Protein AF-A0A956I2M6-F1 (afdb_monomer_lite)

Structure (mmCIF, N/CA/C/O backbone):
data_AF-A0A956I2M6-F1
#
_entry.id   AF-A0A956I2M6-F1
#
loop_
_atom_site.group_PDB
_atom_site.id
_atom_site.type_symbol
_atom_site.label_atom_id
_atom_site.label_alt_id
_atom_site.label_comp_id
_atom_site.label_asym_id
_atom_site.label_entity_id
_atom_site.label_seq_id
_atom_site.pdbx_PDB_ins_code
_atom_site.Cartn_x
_atom_site.Cartn_y
_atom_site.Cartn_z
_atom_site.occupancy
_atom_site.B_iso_or_equiv
_atom_site.auth_seq_id
_atom_site.auth_comp_id
_atom_site.auth_asym_id
_atom_site.auth_atom_id
_atom_site.pdbx_PDB_model_num
ATOM 1 N N . GLU A 1 1 ? -23.536 3.793 14.517 1.00 60.84 1 GLU A N 1
ATOM 2 C CA . GLU A 1 1 ? -24.120 3.865 15.869 1.00 60.84 1 GLU A CA 1
ATOM 3 C C . GLU A 1 1 ? -23.194 3.197 16.867 1.00 60.84 1 GLU A C 1
ATOM 5 O O . GLU A 1 1 ? -22.713 3.927 17.717 1.00 60.84 1 GLU A O 1
ATOM 10 N N . ALA A 1 2 ? -22.771 1.945 16.640 1.00 75.69 2 ALA A N 1
ATOM 11 C CA . ALA A 1 2 ? -21.772 1.245 17.468 1.00 75.69 2 ALA A CA 1
ATOM 12 C C . ALA A 1 2 ? -20.529 2.085 17.857 1.00 75.69 2 ALA A C 1
ATOM 14 O O . ALA A 1 2 ? -20.226 2.226 19.030 1.00 75.69 2 ALA A O 1
ATOM 15 N N . LEU A 1 3 ? -19.872 2.760 16.902 1.00 75.44 3 LEU A N 1
ATOM 16 C CA . LEU A 1 3 ? -18.681 3.578 17.197 1.00 75.44 3 LEU A CA 1
ATOM 17 C C . LEU A 1 3 ? -18.950 4.772 18.139 1.00 75.44 3 LEU A C 1
ATOM 19 O O . LEU A 1 3 ? -18.082 5.155 18.915 1.00 75.44 3 LEU A O 1
ATOM 23 N N . LEU A 1 4 ? -20.127 5.400 18.051 1.00 78.25 4 LEU A N 1
ATOM 24 C CA . LEU A 1 4 ? -20.471 6.518 18.937 1.00 78.25 4 LEU A CA 1
ATOM 25 C C . LEU A 1 4 ? -20.841 6.018 20.332 1.00 78.25 4 LEU A C 1
ATOM 27 O O . LEU A 1 4 ? -20.537 6.698 21.307 1.00 78.25 4 LEU A O 1
ATOM 31 N N . GLU A 1 5 ? -21.451 4.836 20.428 1.00 80.62 5 GLU A N 1
ATOM 32 C CA . GLU A 1 5 ? -21.668 4.158 21.706 1.00 80.62 5 GLU A CA 1
ATOM 33 C C . GLU A 1 5 ? -20.345 3.769 22.366 1.00 80.62 5 GLU A C 1
ATOM 35 O O . GLU A 1 5 ? -20.185 4.023 23.555 1.00 80.62 5 GLU A O 1
ATOM 40 N N . ASP A 1 6 ? -19.369 3.271 21.605 1.00 77.69 6 ASP A N 1
ATOM 41 C CA . ASP A 1 6 ? -18.034 2.957 22.127 1.00 77.69 6 ASP A CA 1
ATOM 42 C C . ASP A 1 6 ? -17.328 4.213 22.664 1.00 77.69 6 ASP A C 1
ATOM 44 O O . ASP A 1 6 ? -16.756 4.207 23.756 1.00 77.69 6 ASP A O 1
ATOM 48 N N . ILE A 1 7 ? -17.407 5.332 21.934 1.00 77.56 7 ILE A N 1
ATOM 49 C CA . ILE A 1 7 ? -16.851 6.618 22.385 1.00 77.56 7 ILE A CA 1
ATOM 50 C C . ILE A 1 7 ? -17.595 7.124 23.627 1.00 77.56 7 ILE A C 1
ATOM 52 O O . ILE A 1 7 ? -16.952 7.604 24.562 1.00 77.56 7 ILE A O 1
ATOM 56 N N . ARG A 1 8 ? -18.927 6.981 23.675 1.00 84.62 8 ARG A N 1
ATOM 57 C CA . ARG A 1 8 ? -19.739 7.332 24.851 1.00 84.62 8 ARG A CA 1
ATOM 58 C C . ARG A 1 8 ? -19.347 6.494 26.063 1.00 84.62 8 ARG A C 1
ATOM 60 O O . ARG A 1 8 ? -19.214 7.033 27.157 1.00 84.62 8 ARG A O 1
ATOM 67 N N . ALA A 1 9 ? -19.126 5.198 25.867 1.00 81.19 9 ALA A N 1
ATOM 68 C CA . ALA A 1 9 ? -18.730 4.272 26.919 1.00 81.19 9 ALA A CA 1
ATOM 69 C C . ALA A 1 9 ? -17.336 4.592 27.485 1.00 81.19 9 ALA A C 1
ATOM 71 O O . ALA A 1 9 ? -17.100 4.392 28.674 1.00 81.19 9 ALA A O 1
ATOM 72 N N . LEU A 1 10 ? -16.426 5.118 26.657 1.00 81.44 10 LEU A N 1
ATOM 73 C CA . LEU A 1 10 ? -15.056 5.450 27.059 1.00 81.44 10 LEU A CA 1
ATOM 74 C C . LEU A 1 10 ? -14.890 6.877 27.607 1.00 81.44 10 LEU A C 1
ATOM 76 O O . LEU A 1 10 ? -14.045 7.096 28.472 1.00 81.44 10 LEU A O 1
ATOM 80 N N . GLY A 1 11 ? -15.648 7.848 27.092 1.00 79.75 11 GLY A N 1
ATOM 81 C CA . GLY A 1 11 ? -15.447 9.277 27.367 1.00 79.75 11 GLY A CA 1
ATOM 82 C C . GLY A 1 11 ? -16.657 10.016 27.942 1.00 79.75 11 GLY A C 1
ATOM 83 O O . GLY A 1 11 ? -16.556 11.211 28.212 1.00 79.75 11 GLY A O 1
ATOM 84 N N . GLY A 1 12 ? -17.790 9.336 28.130 1.00 81.94 12 GLY A N 1
ATOM 85 C CA . GLY A 1 12 ? -19.042 9.943 28.580 1.00 81.94 12 GLY A CA 1
ATOM 86 C C . GLY A 1 12 ? -19.729 10.798 27.510 1.00 81.94 12 GLY A C 1
ATOM 87 O O . GLY A 1 12 ? -19.267 10.924 26.374 1.00 81.94 12 GLY A O 1
ATOM 88 N N . ASP A 1 13 ? -20.860 11.404 27.872 1.00 80.44 13 ASP A N 1
ATOM 89 C CA . ASP A 1 13 ? -21.695 12.168 26.933 1.00 80.44 13 ASP A CA 1
ATOM 90 C C . ASP A 1 13 ? -21.015 13.429 26.384 1.00 80.44 13 ASP A C 1
ATOM 92 O O . AS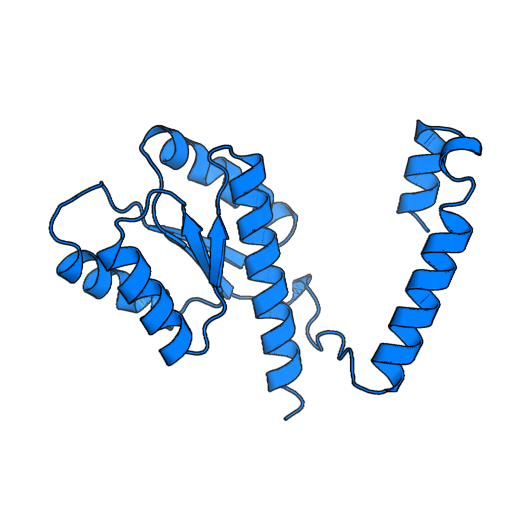P A 1 13 ? -21.248 13.797 25.231 1.00 80.44 13 ASP A O 1
ATOM 96 N N . GLU A 1 14 ? -20.115 14.059 27.147 1.00 78.25 14 GLU A N 1
ATOM 97 C CA . GLU A 1 14 ? -19.330 15.203 26.664 1.00 78.25 14 GLU A CA 1
ATOM 98 C C . GLU A 1 14 ? -18.387 14.829 25.514 1.00 78.25 14 GLU A C 1
ATOM 100 O O . GLU A 1 14 ? -18.194 15.633 24.603 1.00 78.25 14 GLU A O 1
ATOM 105 N N . ALA A 1 15 ? -17.842 13.607 25.495 1.00 73.56 15 ALA A N 1
ATOM 106 C CA . ALA A 1 15 ? -16.969 13.152 24.410 1.00 73.56 15 ALA A CA 1
ATOM 107 C C . ALA A 1 15 ? -17.726 12.959 23.086 1.00 73.56 15 ALA A C 1
ATOM 109 O O . ALA A 1 15 ? -17.131 13.034 22.010 1.00 73.56 15 ALA A O 1
ATOM 110 N N . VAL A 1 16 ? -19.039 12.730 23.160 1.00 80.00 16 VAL A N 1
ATOM 111 C CA . VAL A 1 16 ? -19.923 12.573 21.996 1.00 80.00 16 VAL A CA 1
ATOM 112 C C . VAL A 1 16 ? -20.605 13.893 21.625 1.00 80.00 16 VAL A C 1
ATOM 114 O O . VAL A 1 16 ? -21.064 14.064 20.490 1.00 80.00 16 VAL A O 1
ATOM 117 N N . ALA A 1 17 ? -20.618 14.868 22.539 1.00 76.75 17 ALA A N 1
ATOM 118 C CA . ALA A 1 17 ? -21.216 16.175 2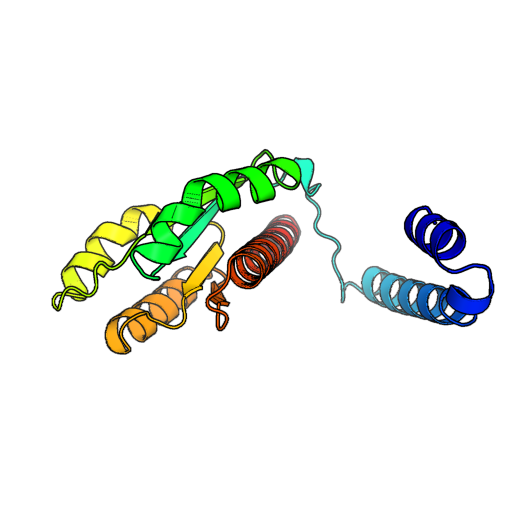2.326 1.00 76.75 17 ALA A CA 1
ATOM 119 C C . ALA A 1 17 ? -20.594 16.872 21.101 1.00 76.75 17 ALA A C 1
ATOM 121 O O . ALA A 1 17 ? -19.407 17.188 21.039 1.00 76.75 17 ALA A O 1
ATOM 122 N N . GLY A 1 18 ? -21.416 17.092 20.074 1.00 74.00 18 GLY A N 1
ATOM 123 C CA . GLY A 1 18 ? -21.000 17.697 18.806 1.00 74.00 18 GLY A CA 1
ATOM 124 C C . GLY A 1 18 ? -20.438 16.722 17.761 1.00 74.00 18 GLY A C 1
ATOM 125 O O . GLY A 1 18 ? -20.341 17.104 16.590 1.00 74.00 18 GLY A O 1
ATOM 126 N N . LEU A 1 19 ? -20.139 15.466 18.121 1.00 79.00 19 LEU A N 1
ATOM 127 C CA . LEU A 1 19 ? -19.838 14.408 17.148 1.00 79.00 19 LEU A CA 1
ATOM 128 C C . LEU A 1 19 ? -21.104 13.928 16.440 1.00 79.00 19 LEU A C 1
ATOM 130 O O . LEU A 1 19 ? -21.055 13.712 15.232 1.00 79.00 19 LEU A O 1
ATOM 134 N N . ASP A 1 20 ? -22.239 13.861 17.141 1.00 76.75 20 ASP A N 1
ATOM 135 C CA . ASP A 1 20 ? -23.533 13.488 16.551 1.00 76.75 20 ASP A CA 1
ATOM 136 C C . ASP A 1 20 ? -23.931 14.423 15.402 1.00 76.75 20 ASP A C 1
ATOM 138 O O . ASP A 1 20 ? -24.222 13.980 14.289 1.00 76.75 20 ASP A O 1
ATOM 142 N N . ALA A 1 21 ? -23.859 15.737 15.636 1.00 76.56 21 ALA A N 1
ATOM 143 C CA . ALA A 1 21 ? -24.186 16.741 14.626 1.00 76.56 21 ALA A CA 1
ATOM 144 C C . ALA A 1 21 ? -23.242 16.664 13.413 1.00 76.56 21 ALA A C 1
ATOM 146 O O . ALA A 1 21 ? -23.686 16.744 12.266 1.00 76.56 21 ALA A O 1
ATOM 147 N N . ARG A 1 22 ? -21.939 16.449 13.650 1.00 74.19 22 ARG A N 1
ATOM 148 C CA . ARG A 1 22 ? -20.953 16.256 12.578 1.00 74.19 22 ARG A CA 1
ATOM 149 C C . ARG A 1 22 ? -21.186 14.963 11.809 1.00 74.19 22 ARG A C 1
ATOM 151 O O . ARG A 1 22 ? -21.117 14.985 10.583 1.00 74.19 22 ARG A O 1
ATOM 158 N N . LEU A 1 23 ? -21.475 13.854 12.487 1.00 78.31 23 LEU A N 1
ATOM 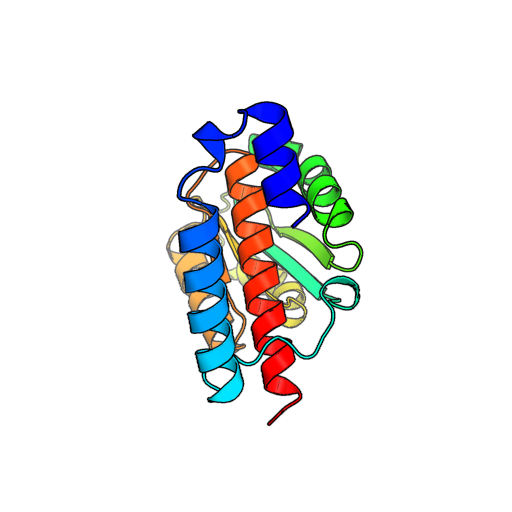159 C CA . LEU A 1 23 ? -21.743 12.574 11.839 1.00 78.31 23 LEU A CA 1
ATOM 160 C C . LEU A 1 23 ? -23.010 12.651 10.983 1.00 78.31 23 LEU A C 1
ATOM 162 O O . LEU A 1 23 ? -23.000 12.191 9.842 1.00 78.31 23 LEU A O 1
ATOM 166 N N . ALA A 1 24 ? -24.070 13.282 11.492 1.00 77.31 24 ALA A N 1
ATOM 167 C CA . ALA A 1 24 ? -25.297 13.528 10.743 1.00 77.31 24 ALA A CA 1
ATOM 168 C C . ALA A 1 24 ? -25.038 14.388 9.494 1.00 77.31 24 ALA A C 1
ATOM 170 O O . ALA A 1 24 ? -25.492 14.049 8.400 1.00 77.31 24 ALA A O 1
ATOM 171 N N . GLN A 1 25 ? -24.239 15.452 9.626 1.00 77.94 25 GLN A N 1
ATOM 172 C CA . GLN A 1 25 ? -23.836 16.289 8.495 1.00 77.94 25 GLN A CA 1
ATOM 173 C C . GLN A 1 25 ? -23.020 15.498 7.459 1.00 77.94 25 GLN A C 1
ATOM 175 O O . GLN A 1 25 ? -23.283 15.602 6.260 1.00 77.94 25 GLN A O 1
ATOM 180 N N . TYR A 1 26 ? -22.059 14.681 7.899 1.00 75.00 26 TYR A N 1
ATOM 181 C CA . TYR A 1 26 ? -21.271 13.825 7.010 1.00 75.00 26 TYR A CA 1
ATOM 182 C C . TYR A 1 26 ? -22.143 12.811 6.272 1.00 75.00 26 TYR A C 1
ATOM 184 O O . TYR A 1 26 ? -21.991 12.670 5.059 1.00 75.00 26 TYR A O 1
ATOM 192 N N . ARG A 1 27 ? -23.084 12.160 6.967 1.00 76.06 27 ARG A N 1
ATOM 193 C CA . ARG A 1 27 ? -24.049 11.232 6.358 1.00 76.06 27 ARG A CA 1
ATOM 194 C C . ARG A 1 27 ? -24.883 11.922 5.284 1.00 76.06 27 ARG A C 1
ATOM 196 O O . ARG A 1 27 ? -24.905 11.442 4.159 1.00 76.06 27 ARG A O 1
ATOM 203 N N . GLN A 1 28 ? -25.451 13.094 5.572 1.00 76.88 28 GLN A N 1
ATOM 204 C CA . GLN A 1 28 ? -26.233 13.846 4.584 1.00 76.88 28 GLN A CA 1
ATOM 205 C C . GLN A 1 28 ? -25.420 14.279 3.359 1.00 76.88 28 GLN A C 1
ATOM 207 O O . GLN A 1 28 ? -25.947 14.313 2.245 1.00 76.88 28 GLN A O 1
ATOM 212 N N . VAL A 1 29 ? -24.158 14.678 3.543 1.00 75.19 29 VAL A N 1
ATOM 213 C CA . VAL A 1 29 ? -23.273 15.038 2.422 1.00 75.19 29 VAL A CA 1
ATOM 214 C C . VAL A 1 29 ? -22.924 13.799 1.605 1.00 75.19 29 VAL A C 1
ATOM 216 O O . VAL A 1 29 ? -22.902 13.868 0.377 1.00 75.19 29 VAL A O 1
ATOM 219 N N . PHE A 1 30 ? -22.663 12.676 2.271 1.00 70.19 30 PHE A N 1
ATOM 220 C CA . PHE A 1 30 ? -22.359 11.408 1.625 1.00 70.19 30 PHE A CA 1
ATOM 221 C C . PHE A 1 30 ? -23.558 10.879 0.828 1.00 70.19 30 PHE A C 1
ATOM 223 O O . PHE A 1 30 ? -23.397 10.596 -0.352 1.00 70.19 30 PHE A O 1
ATOM 230 N N . GLU A 1 31 ? -24.758 10.850 1.413 1.00 69.56 31 GLU A N 1
ATOM 231 C CA . GLU A 1 31 ? -26.002 10.448 0.738 1.00 69.56 31 GLU A CA 1
ATOM 232 C C . GLU A 1 31 ? -26.329 11.334 -0.460 1.00 69.56 31 GLU A C 1
ATOM 234 O O . GLU A 1 31 ? -26.635 10.831 -1.537 1.00 69.56 31 GLU A O 1
ATOM 239 N N . ARG A 1 32 ? -26.210 12.662 -0.325 1.00 68.44 32 ARG A N 1
ATOM 240 C CA . ARG A 1 32 ? -26.420 13.558 -1.474 1.00 68.44 32 ARG A CA 1
ATOM 241 C C . ARG A 1 32 ? -25.441 13.276 -2.604 1.00 68.44 32 ARG A C 1
ATOM 243 O O . ARG A 1 32 ? -25.813 13.367 -3.769 1.00 68.44 32 ARG A O 1
ATOM 250 N N . ARG A 1 33 ? -24.188 12.969 -2.265 1.00 59.78 33 ARG A N 1
ATOM 251 C CA . ARG A 1 33 ? -23.146 12.671 -3.251 1.00 59.78 33 ARG A CA 1
ATOM 252 C C . ARG A 1 33 ? -23.278 11.272 -3.848 1.00 59.78 33 ARG A C 1
ATOM 254 O O . ARG A 1 33 ? -22.872 11.091 -4.992 1.00 59.78 33 ARG A O 1
ATOM 261 N N . SER A 1 34 ? -23.830 10.304 -3.117 1.00 57.84 34 SER A N 1
ATOM 262 C CA . SER A 1 34 ? -24.108 8.974 -3.660 1.00 57.84 34 SER A CA 1
ATOM 263 C C . SER A 1 34 ? -25.323 8.986 -4.582 1.00 57.84 34 SER A C 1
ATOM 265 O O . SER A 1 34 ? -25.255 8.436 -5.677 1.00 57.84 34 SER A O 1
ATOM 267 N N . GLN A 1 35 ? -26.383 9.713 -4.218 1.00 65.69 35 GLN A N 1
ATOM 268 C CA . GLN A 1 35 ? -27.563 9.911 -5.068 1.00 65.69 35 GLN A CA 1
ATOM 269 C C . GLN A 1 35 ? -27.254 10.680 -6.359 1.00 65.69 35 GLN A C 1
ATOM 271 O O . GLN A 1 35 ? -27.894 10.443 -7.378 1.00 65.69 35 GLN A O 1
ATOM 276 N N . SER A 1 36 ? -26.264 11.579 -6.346 1.00 60.19 36 SER A N 1
ATOM 277 C CA . SER A 1 36 ? -25.817 12.285 -7.552 1.00 60.19 36 SER A CA 1
ATOM 278 C C . SER A 1 36 ? -24.805 11.504 -8.401 1.00 60.19 36 SER A C 1
ATOM 280 O O . SER A 1 36 ? -24.298 12.049 -9.380 1.00 60.19 36 SER A O 1
ATOM 282 N N . GLY A 1 37 ? -24.460 10.266 -8.023 1.00 50.34 37 GLY A N 1
ATOM 283 C CA . GLY A 1 37 ? -23.449 9.452 -8.708 1.00 50.34 37 GLY A CA 1
ATOM 284 C C . GLY A 1 37 ? -22.004 9.943 -8.531 1.00 50.34 37 GLY A C 1
ATOM 285 O O . GLY A 1 37 ? -21.080 9.332 -9.060 1.00 50.34 37 GLY A O 1
ATOM 286 N N . LEU A 1 38 ? -21.772 11.017 -7.762 1.00 52.06 38 LEU A N 1
ATOM 287 C CA . LEU A 1 38 ? -20.427 11.540 -7.476 1.00 52.06 38 LEU A CA 1
ATOM 288 C C . LEU A 1 38 ? -19.634 10.636 -6.518 1.00 52.06 38 LEU A C 1
ATOM 290 O O . LEU A 1 38 ? -18.405 10.706 -6.449 1.00 52.06 38 LEU A O 1
ATOM 294 N N . VAL A 1 39 ? -20.341 9.819 -5.739 1.00 55.34 39 VAL A N 1
ATOM 295 C CA . VAL A 1 39 ? -19.784 8.810 -4.842 1.00 55.34 39 VAL A CA 1
ATOM 296 C C . VAL A 1 39 ? -20.503 7.504 -5.130 1.00 55.34 39 VAL A C 1
ATOM 298 O O . VAL A 1 39 ? -21.533 7.211 -4.538 1.00 55.34 39 VAL A O 1
ATOM 301 N N . VAL A 1 40 ? -19.961 6.720 -6.056 1.00 54.62 40 VAL A N 1
ATOM 302 C CA . VAL A 1 40 ? -20.404 5.339 -6.245 1.00 54.62 40 VAL A CA 1
ATOM 303 C C . VAL A 1 40 ? -19.847 4.536 -5.064 1.00 54.62 40 VAL A C 1
ATOM 305 O O . VAL A 1 40 ? -18.618 4.424 -4.953 1.00 54.62 40 VAL A O 1
ATOM 308 N N . PRO A 1 41 ? -20.688 4.059 -4.123 1.00 57.19 41 PRO A N 1
ATOM 309 C CA . PRO A 1 41 ? -20.228 3.083 -3.151 1.00 57.19 41 PRO A CA 1
ATOM 310 C C . PRO A 1 41 ? -19.755 1.859 -3.938 1.00 57.19 41 PRO A C 1
ATOM 312 O O . PRO A 1 41 ? -20.385 1.511 -4.938 1.00 57.19 41 PRO A O 1
ATOM 315 N N . PRO A 1 42 ? -18.637 1.230 -3.564 1.00 59.62 42 PRO A N 1
ATOM 316 C CA . PRO A 1 42 ? -18.153 0.098 -4.334 1.00 59.62 42 PRO A CA 1
ATOM 317 C C . PRO A 1 42 ? -19.223 -0.988 -4.347 1.00 59.62 42 PRO A C 1
ATOM 319 O O . PRO A 1 42 ? -19.827 -1.283 -3.319 1.00 59.62 42 PRO A O 1
ATOM 322 N N . SER A 1 43 ? -19.468 -1.563 -5.518 1.00 62.34 43 SER A N 1
ATOM 323 C CA . SER A 1 43 ? -20.482 -2.603 -5.707 1.00 62.34 43 SER A CA 1
ATOM 324 C C . SER A 1 43 ? -20.085 -3.959 -5.119 1.00 62.34 43 SER A C 1
ATOM 326 O O . SER A 1 43 ? -20.848 -4.913 -5.208 1.00 62.34 43 SER A O 1
ATOM 328 N N . VAL A 1 44 ? -18.867 -4.057 -4.588 1.00 62.50 44 VAL A N 1
ATOM 329 C CA . VAL A 1 44 ? -18.280 -5.265 -4.010 1.00 62.50 44 VAL A CA 1
ATOM 330 C C . VAL A 1 44 ? -18.257 -5.070 -2.500 1.00 62.50 44 VAL A C 1
ATOM 332 O O . VAL A 1 44 ? -17.815 -4.018 -2.042 1.00 62.50 44 VAL A O 1
ATOM 335 N N . ASP A 1 45 ? -18.709 -6.047 -1.721 1.00 69.75 45 ASP A N 1
ATOM 336 C CA . ASP A 1 45 ? -18.522 -6.017 -0.268 1.00 69.75 45 ASP A CA 1
ATOM 337 C C . ASP A 1 45 ? -17.008 -6.030 0.043 1.00 69.75 45 ASP A C 1
ATOM 339 O O . ASP A 1 45 ? -16.263 -6.744 -0.633 1.00 69.75 45 ASP A O 1
ATOM 343 N N . PRO A 1 46 ? -16.494 -5.257 1.018 1.00 66.25 46 PRO A N 1
ATOM 344 C CA . PRO A 1 46 ? -15.112 -5.396 1.479 1.00 66.25 46 PRO A CA 1
ATOM 345 C C . PRO A 1 46 ? -14.695 -6.848 1.761 1.00 66.25 46 PRO A C 1
ATOM 347 O O . PRO A 1 46 ? -13.563 -7.227 1.456 1.00 66.25 46 PRO A O 1
ATOM 350 N N . ALA A 1 47 ? -15.612 -7.668 2.285 1.00 69.19 47 ALA A N 1
ATOM 351 C CA . ALA A 1 47 ? -15.394 -9.090 2.520 1.00 69.19 47 ALA A CA 1
ATOM 352 C C . ALA A 1 47 ? -15.181 -9.877 1.218 1.00 69.19 47 ALA A C 1
ATOM 354 O O . ALA A 1 47 ? -14.430 -10.845 1.216 1.00 69.19 47 ALA A O 1
ATOM 355 N N . ASP A 1 48 ? -15.749 -9.430 0.101 1.00 71.81 48 ASP A N 1
ATOM 356 C CA . ASP A 1 48 ? -15.615 -10.050 -1.220 1.00 71.81 48 ASP A CA 1
ATOM 357 C C . ASP A 1 48 ? -14.454 -9.457 -2.038 1.00 71.81 48 ASP A C 1
ATOM 359 O O . ASP A 1 48 ? -14.246 -9.812 -3.202 1.00 71.81 48 ASP A O 1
ATOM 363 N N . PHE A 1 49 ? -13.668 -8.536 -1.467 1.00 80.19 49 PHE A N 1
ATOM 364 C CA . PHE A 1 49 ? -12.505 -7.983 -2.149 1.00 80.19 49 PHE A CA 1
ATOM 365 C C . PHE A 1 49 ? -11.327 -8.967 -2.113 1.00 80.19 49 PHE A C 1
ATOM 367 O O . PHE A 1 49 ? -10.593 -9.078 -1.130 1.00 80.19 49 PHE A O 1
ATOM 374 N N . TYR A 1 50 ? -11.121 -9.656 -3.236 1.00 85.69 50 TYR A N 1
ATOM 375 C CA . TYR A 1 50 ? -9.969 -10.527 -3.464 1.00 85.69 50 TYR A CA 1
ATOM 376 C C . TYR A 1 50 ? -8.867 -9.790 -4.214 1.00 85.69 50 TYR A C 1
ATOM 378 O O . TYR A 1 50 ? -9.105 -9.112 -5.225 1.00 85.69 50 TYR A O 1
ATOM 386 N N . GLY A 1 51 ? -7.627 -9.970 -3.774 1.00 88.38 51 GLY A N 1
ATOM 387 C CA . GLY A 1 51 ? -6.526 -9.326 -4.464 1.00 88.38 51 GLY A CA 1
ATOM 388 C C . GLY A 1 51 ? -5.166 -9.505 -3.837 1.00 88.38 51 GLY A C 1
ATOM 389 O O . GLY A 1 51 ? -5.025 -9.979 -2.714 1.00 88.38 51 GLY A O 1
ATOM 390 N N . LEU A 1 52 ? -4.163 -9.069 -4.588 1.00 94.88 52 LEU A N 1
ATOM 391 C CA . LEU A 1 52 ? -2.795 -8.952 -4.122 1.00 94.88 52 LEU A CA 1
ATOM 392 C C . LEU A 1 52 ? -2.447 -7.476 -3.932 1.00 94.88 52 LEU A C 1
ATOM 394 O O . LEU A 1 52 ? -2.685 -6.668 -4.828 1.00 94.88 52 LEU A O 1
ATOM 398 N N . VAL A 1 53 ? -1.858 -7.123 -2.794 1.00 96.81 53 VAL A N 1
ATOM 399 C CA . VAL A 1 53 ? -1.228 -5.815 -2.588 1.00 96.81 53 VAL A CA 1
ATOM 400 C C . VAL A 1 53 ? 0.274 -6.013 -2.493 1.00 96.81 53 VAL A C 1
ATOM 402 O O . VAL A 1 53 ? 0.761 -6.770 -1.653 1.00 96.81 53 VAL A O 1
ATOM 405 N N . LEU A 1 54 ? 1.002 -5.316 -3.362 1.00 97.38 54 LEU A N 1
ATOM 406 C CA . LEU A 1 54 ? 2.454 -5.396 -3.434 1.00 97.38 54 LEU A CA 1
ATOM 407 C C . LEU A 1 54 ? 3.082 -4.260 -2.627 1.00 97.38 54 LEU A C 1
ATOM 409 O O . LEU A 1 54 ? 2.847 -3.087 -2.910 1.00 97.38 54 LEU A O 1
ATOM 413 N N . VAL A 1 55 ? 3.905 -4.585 -1.638 1.00 96.69 55 VAL A N 1
ATOM 414 C CA . VAL A 1 55 ? 4.599 -3.612 -0.789 1.00 96.69 55 VAL A CA 1
ATOM 415 C C . VAL A 1 55 ? 6.079 -3.617 -1.140 1.00 96.69 55 VAL A C 1
ATOM 417 O O . VAL A 1 55 ? 6.778 -4.593 -0.890 1.00 96.69 55 VAL A O 1
ATOM 420 N N . ILE A 1 56 ? 6.575 -2.518 -1.704 1.00 94.75 56 ILE A N 1
ATOM 421 C CA . ILE A 1 56 ? 7.918 -2.446 -2.283 1.00 94.75 56 ILE A CA 1
ATOM 422 C C . ILE A 1 56 ? 8.839 -1.569 -1.438 1.00 94.75 56 ILE A C 1
ATOM 424 O O . ILE A 1 56 ? 8.547 -0.402 -1.154 1.00 94.75 56 ILE A O 1
ATOM 428 N N . GLY A 1 57 ? 10.010 -2.113 -1.120 1.00 91.75 57 GLY A N 1
ATOM 429 C CA . GLY A 1 57 ? 11.103 -1.439 -0.433 1.00 91.75 57 GLY A CA 1
ATOM 430 C C . GLY A 1 57 ? 11.163 -1.765 1.054 1.00 91.75 57 GLY A C 1
ATOM 431 O O . GLY A 1 57 ? 10.720 -2.815 1.503 1.00 91.75 57 GLY A O 1
ATOM 432 N N . GLY A 1 58 ? 11.740 -0.852 1.828 1.00 88.50 58 GLY A N 1
ATOM 433 C CA . GLY A 1 58 ? 11.987 -1.040 3.255 1.00 88.50 58 GLY A CA 1
ATOM 434 C C . GLY A 1 58 ? 13.353 -1.654 3.568 1.00 88.50 58 GLY A C 1
ATOM 435 O O . GLY A 1 58 ? 14.187 -1.811 2.678 1.00 88.50 58 GLY A O 1
ATOM 436 N N . ASN A 1 59 ? 13.594 -1.913 4.850 1.00 86.94 59 ASN A N 1
ATOM 437 C CA . ASN A 1 59 ? 14.866 -2.384 5.392 1.00 86.94 59 ASN A CA 1
ATOM 438 C C . ASN A 1 59 ? 14.737 -3.716 6.145 1.00 86.94 59 ASN A C 1
ATOM 440 O O . ASN A 1 59 ? 13.634 -4.211 6.346 1.00 86.94 59 ASN A O 1
ATOM 444 N N . GLU A 1 60 ? 15.868 -4.264 6.591 1.00 87.19 60 GLU A N 1
ATOM 445 C CA . GLU A 1 60 ? 15.954 -5.510 7.366 1.00 87.19 60 GLU A CA 1
ATOM 446 C C . GLU A 1 60 ? 15.016 -5.505 8.585 1.00 87.19 60 GLU A C 1
ATOM 448 O O . GLU A 1 60 ? 14.225 -6.421 8.788 1.00 87.19 60 GLU A O 1
ATOM 453 N N . THR A 1 61 ? 15.044 -4.427 9.376 1.00 88.81 61 THR A N 1
ATOM 454 C CA . THR A 1 61 ? 14.191 -4.271 10.563 1.00 88.81 61 THR A CA 1
ATOM 455 C C . THR A 1 61 ? 12.706 -4.281 10.209 1.00 88.81 61 THR A C 1
ATOM 457 O O . THR A 1 61 ? 11.890 -4.810 10.956 1.00 88.81 61 THR A O 1
ATOM 460 N N . GLN A 1 62 ? 12.337 -3.694 9.074 1.00 89.25 62 GLN A N 1
ATOM 461 C CA . GLN A 1 62 ? 10.966 -3.700 8.582 1.00 89.25 62 GLN A CA 1
ATOM 462 C C . GLN A 1 62 ? 10.574 -5.077 8.056 1.00 89.25 62 GLN A C 1
ATOM 464 O O . GLN A 1 62 ? 9.457 -5.484 8.332 1.00 89.25 62 GLN A O 1
ATOM 469 N N . ALA A 1 63 ? 11.482 -5.798 7.388 1.00 91.00 63 ALA A N 1
ATOM 470 C CA . ALA A 1 63 ? 11.247 -7.156 6.892 1.00 91.00 63 ALA A CA 1
ATOM 471 C C . ALA A 1 63 ? 10.881 -8.136 8.024 1.00 91.00 63 ALA A C 1
ATOM 473 O O . ALA A 1 63 ? 10.040 -9.015 7.860 1.00 91.00 63 ALA A O 1
ATOM 474 N N . GLN A 1 64 ? 11.448 -7.934 9.217 1.00 92.25 64 GLN A N 1
ATOM 475 C CA . GLN A 1 64 ? 11.101 -8.705 10.419 1.00 92.25 64 GLN A CA 1
ATOM 476 C C . GLN A 1 64 ? 9.649 -8.497 10.885 1.00 92.25 64 GLN A C 1
ATOM 478 O O . GLN A 1 64 ? 9.157 -9.260 11.712 1.00 92.25 64 GLN A O 1
ATOM 483 N N . GLN A 1 65 ? 8.962 -7.459 10.400 1.00 93.12 65 GLN A N 1
ATOM 484 C CA . GLN A 1 65 ? 7.577 -7.146 10.759 1.00 93.12 65 GLN A CA 1
ATOM 485 C C . GLN A 1 65 ? 6.560 -7.668 9.734 1.00 93.12 65 GLN A C 1
ATOM 487 O O . GLN A 1 65 ? 5.362 -7.520 9.959 1.00 93.12 65 GLN A O 1
ATOM 492 N N . ASP A 1 66 ? 7.006 -8.271 8.631 1.00 94.94 66 ASP A N 1
ATOM 493 C CA . ASP A 1 66 ? 6.166 -8.574 7.464 1.00 94.94 66 ASP A CA 1
ATOM 494 C C . ASP A 1 66 ? 5.026 -9.523 7.804 1.00 94.94 66 ASP A C 1
ATOM 496 O O . ASP A 1 66 ? 3.877 -9.237 7.474 1.00 94.94 66 ASP A O 1
ATOM 500 N N . ALA A 1 67 ? 5.330 -10.594 8.541 1.00 95.81 67 ALA A N 1
ATOM 501 C CA . ALA A 1 67 ? 4.328 -11.544 9.012 1.00 95.81 67 ALA A CA 1
ATOM 502 C C . ALA A 1 67 ? 3.291 -10.860 9.914 1.00 95.81 67 ALA A C 1
ATOM 504 O O . ALA A 1 67 ? 2.100 -10.917 9.638 1.00 95.81 67 ALA A O 1
ATOM 505 N N . ALA A 1 68 ? 3.745 -10.105 10.920 1.00 95.50 68 ALA A N 1
ATOM 506 C CA . ALA A 1 68 ? 2.846 -9.412 11.842 1.00 95.50 68 ALA A CA 1
ATOM 507 C C . ALA A 1 68 ? 1.959 -8.366 11.139 1.00 95.50 68 ALA A C 1
ATOM 509 O O . ALA A 1 68 ? 0.822 -8.141 11.546 1.00 95.50 68 ALA A O 1
ATOM 510 N N . ILE A 1 69 ? 2.472 -7.706 10.096 1.00 96.38 69 ILE A N 1
ATOM 511 C CA . ILE A 1 69 ? 1.686 -6.779 9.275 1.00 96.38 69 ILE A CA 1
ATOM 512 C C . ILE A 1 69 ? 0.664 -7.555 8.445 1.00 96.38 69 ILE A C 1
ATOM 514 O O . ILE A 1 69 ? -0.509 -7.188 8.457 1.00 96.38 69 ILE A O 1
ATOM 518 N N . ALA A 1 70 ? 1.083 -8.616 7.752 1.00 96.25 70 ALA A N 1
ATOM 519 C CA . ALA A 1 70 ? 0.187 -9.446 6.954 1.00 96.25 70 ALA A CA 1
ATOM 520 C C . ALA A 1 70 ? -0.958 -10.022 7.800 1.00 96.25 70 ALA A C 1
ATOM 522 O O . ALA A 1 70 ? -2.109 -9.934 7.380 1.00 96.25 70 ALA A O 1
ATOM 523 N N . ASP A 1 71 ? -0.663 -10.515 9.004 1.00 94.81 71 ASP A N 1
ATOM 524 C CA . ASP A 1 71 ? -1.662 -11.040 9.938 1.00 94.81 71 ASP A CA 1
ATOM 525 C C . ASP A 1 71 ? -2.668 -9.954 10.340 1.00 94.81 71 ASP A C 1
ATOM 527 O O . ASP A 1 71 ? -3.873 -10.151 10.195 1.00 94.81 71 ASP A O 1
ATOM 531 N N . SER A 1 72 ? -2.186 -8.764 10.727 1.00 93.75 72 SER A N 1
ATOM 532 C CA . SER A 1 72 ? -3.070 -7.645 11.098 1.00 93.75 72 SER A CA 1
ATOM 533 C C . SER A 1 72 ? -3.988 -7.194 9.958 1.00 93.75 72 SER A C 1
ATOM 535 O O . SER A 1 72 ? -5.132 -6.811 10.189 1.00 93.75 72 SER A O 1
ATOM 537 N N . ILE A 1 73 ? -3.508 -7.257 8.712 1.00 93.50 73 ILE A N 1
ATOM 538 C CA . ILE A 1 73 ? -4.326 -6.941 7.541 1.00 93.50 73 ILE A CA 1
ATOM 539 C C . ILE A 1 73 ? -5.332 -8.057 7.275 1.00 93.50 73 ILE A C 1
ATOM 541 O O . ILE A 1 73 ? -6.482 -7.763 6.968 1.00 93.50 73 ILE A O 1
ATOM 545 N N . LYS A 1 74 ? -4.937 -9.322 7.428 1.00 90.56 74 LYS A N 1
ATOM 546 C CA . LYS A 1 74 ? -5.798 -10.481 7.176 1.00 90.56 74 LYS A CA 1
ATOM 547 C C . LYS A 1 74 ? -6.982 -10.570 8.141 1.00 90.56 74 LYS A C 1
ATOM 549 O O . LYS A 1 74 ? -8.030 -11.068 7.748 1.00 90.56 74 LYS A O 1
ATOM 554 N N . GLU A 1 75 ? -6.845 -10.053 9.361 1.00 88.75 75 GLU A N 1
ATOM 555 C CA . GLU A 1 75 ? -7.960 -9.920 10.313 1.00 88.75 75 GLU A CA 1
ATOM 556 C C . GLU A 1 75 ? -9.098 -9.039 9.768 1.00 88.75 75 GLU A C 1
ATOM 558 O O . GLU A 1 75 ? -10.267 -9.329 10.009 1.00 88.75 75 GLU A O 1
ATOM 563 N N . GLN A 1 76 ? -8.768 -7.987 9.014 1.00 85.38 76 GLN A N 1
ATOM 564 C CA . GLN A 1 76 ? -9.747 -7.046 8.453 1.00 85.38 76 GLN A CA 1
ATOM 565 C C . GLN A 1 76 ? -10.093 -7.338 6.985 1.00 85.38 76 GLN A C 1
ATOM 567 O O . GLN A 1 76 ? -11.193 -7.039 6.529 1.00 85.38 76 GLN A O 1
ATOM 572 N N . TRP A 1 77 ? -9.149 -7.919 6.245 1.00 89.31 77 TRP A N 1
ATOM 573 C CA . TRP A 1 77 ? -9.203 -8.162 4.805 1.00 89.31 77 TRP A CA 1
ATOM 574 C C . TRP A 1 77 ? -8.782 -9.609 4.507 1.00 89.31 77 TRP A C 1
ATOM 576 O O . TRP A 1 77 ? -7.706 -9.844 3.947 1.00 89.31 77 TRP A O 1
ATOM 586 N N . PRO A 1 78 ? -9.606 -10.609 4.873 1.00 88.50 78 PRO A N 1
ATOM 587 C CA . PRO A 1 78 ? -9.214 -12.024 4.867 1.00 88.50 78 PRO A CA 1
ATOM 588 C C . PRO A 1 78 ? -8.842 -12.566 3.480 1.00 88.50 78 PRO A C 1
ATOM 590 O O . PRO A 1 78 ? -8.092 -13.538 3.368 1.00 88.50 78 PRO A O 1
ATOM 593 N N . ASN A 1 79 ? -9.346 -11.913 2.434 1.00 91.00 79 ASN A N 1
ATOM 594 C CA . ASN A 1 79 ? -9.202 -12.289 1.033 1.00 91.00 79 ASN A CA 1
ATOM 595 C C . ASN A 1 79 ? -8.113 -11.496 0.289 1.00 91.00 79 ASN A C 1
ATOM 597 O O . ASN A 1 79 ? -7.877 -11.712 -0.906 1.00 91.00 79 ASN A O 1
ATOM 601 N N . VAL A 1 80 ? -7.410 -10.606 0.995 1.00 93.00 80 VAL A N 1
ATOM 602 C CA . VAL A 1 80 ? -6.278 -9.853 0.460 1.00 93.00 80 VAL A CA 1
ATOM 603 C C . VAL A 1 80 ? -4.972 -10.545 0.834 1.00 93.00 80 VAL A C 1
ATOM 605 O O . VAL A 1 80 ? -4.687 -10.817 1.996 1.00 93.00 80 VAL A O 1
ATOM 608 N N . THR A 1 81 ? -4.140 -10.802 -0.171 1.00 95.00 81 THR A N 1
ATOM 609 C CA . THR A 1 81 ? -2.773 -11.295 0.006 1.00 95.00 81 THR A CA 1
ATOM 610 C C . THR A 1 81 ? -1.800 -10.127 -0.038 1.00 95.00 81 THR A C 1
ATOM 612 O O . THR A 1 81 ? -1.816 -9.340 -0.984 1.00 95.00 81 THR A O 1
ATOM 615 N N . ILE A 1 82 ? -0.923 -10.027 0.958 1.00 96.81 82 ILE A N 1
ATOM 616 C CA . ILE A 1 82 ? 0.152 -9.033 0.974 1.00 96.81 82 ILE A CA 1
ATOM 617 C C . ILE A 1 82 ? 1.451 -9.704 0.544 1.00 96.81 82 ILE A C 1
ATOM 619 O O . ILE A 1 82 ? 1.859 -10.701 1.138 1.00 96.81 82 ILE A O 1
ATOM 623 N N . VAL A 1 83 ? 2.103 -9.147 -0.476 1.00 95.75 83 VAL A N 1
ATOM 624 C CA . VAL A 1 83 ? 3.432 -9.578 -0.922 1.00 95.75 83 VAL A CA 1
ATOM 625 C C . VAL A 1 83 ? 4.420 -8.453 -0.670 1.00 95.75 83 VAL A C 1
ATOM 627 O O . VAL A 1 83 ? 4.188 -7.310 -1.064 1.00 95.75 83 VAL A O 1
ATOM 630 N N . PHE A 1 84 ? 5.525 -8.773 -0.003 1.00 94.69 84 PHE A N 1
ATOM 631 C CA . PHE A 1 84 ? 6.578 -7.817 0.309 1.00 94.69 84 PHE A CA 1
ATOM 632 C C . PHE A 1 84 ? 7.780 -8.031 -0.605 1.00 94.69 84 PHE A C 1
ATOM 634 O O . PHE A 1 84 ? 8.445 -9.059 -0.539 1.00 94.69 84 PHE A O 1
ATOM 641 N N . GLU A 1 85 ? 8.100 -7.016 -1.401 1.00 92.38 85 GLU A N 1
ATOM 642 C CA . GLU A 1 85 ? 9.281 -6.987 -2.259 1.00 92.38 85 GLU A CA 1
ATOM 643 C C . GLU A 1 85 ? 10.353 -6.092 -1.648 1.00 92.38 85 GLU A C 1
ATOM 645 O O . GLU A 1 85 ? 10.338 -4.857 -1.746 1.00 92.38 85 GLU A O 1
ATOM 650 N N . ARG A 1 86 ? 11.309 -6.725 -0.967 1.00 88.75 86 ARG A N 1
ATOM 651 C CA . ARG A 1 86 ? 12.396 -6.037 -0.268 1.00 88.75 86 ARG A CA 1
ATOM 652 C C . ARG A 1 86 ? 13.533 -5.766 -1.245 1.00 88.75 86 ARG A C 1
ATOM 654 O O . ARG A 1 86 ? 14.279 -6.655 -1.633 1.00 88.75 86 ARG A O 1
ATOM 661 N N . THR A 1 87 ? 13.719 -4.499 -1.612 1.00 79.81 87 THR A N 1
ATOM 662 C CA . THR A 1 87 ? 14.650 -4.100 -2.683 1.00 79.81 87 THR A CA 1
ATOM 663 C C . THR A 1 87 ? 16.140 -4.282 -2.348 1.00 79.81 87 THR A C 1
ATOM 665 O O . THR A 1 87 ? 16.979 -3.911 -3.166 1.00 79.81 87 THR A O 1
ATOM 668 N N . GLY A 1 88 ? 16.500 -4.793 -1.161 1.00 68.19 88 GLY A N 1
ATOM 669 C CA . GLY A 1 88 ? 17.864 -5.201 -0.770 1.00 68.19 88 GLY A CA 1
ATOM 670 C C . GLY A 1 88 ? 18.978 -4.163 -0.978 1.00 68.19 88 GLY A C 1
ATOM 671 O O . GLY A 1 88 ? 20.153 -4.509 -0.981 1.00 68.19 88 GLY A O 1
ATOM 672 N N . TRP A 1 89 ? 18.615 -2.903 -1.236 1.00 63.03 89 TRP A N 1
ATOM 673 C CA . TRP A 1 89 ? 19.471 -1.777 -1.636 1.00 63.03 89 TRP A CA 1
ATOM 674 C C . TRP A 1 89 ? 20.462 -2.025 -2.781 1.00 63.03 89 TRP A C 1
ATOM 676 O O . TRP A 1 89 ? 21.353 -1.199 -3.001 1.00 63.03 89 TRP A O 1
ATOM 686 N N . ASN A 1 90 ? 20.290 -3.100 -3.549 1.00 63.88 90 ASN A N 1
ATOM 687 C CA . ASN A 1 90 ? 21.206 -3.453 -4.625 1.00 63.88 90 ASN A CA 1
ATOM 688 C C . ASN A 1 90 ? 21.225 -2.361 -5.720 1.00 63.88 90 ASN A C 1
ATOM 690 O O . ASN A 1 90 ? 20.260 -1.616 -5.919 1.00 63.88 90 ASN A O 1
ATOM 694 N N . SER A 1 91 ? 22.353 -2.217 -6.414 1.00 63.09 91 SER A N 1
ATOM 695 C CA . SER A 1 91 ? 22.569 -1.148 -7.401 1.00 63.09 91 SER A CA 1
ATOM 696 C C . SER A 1 91 ? 21.909 -1.430 -8.756 1.00 63.09 91 SER A C 1
ATOM 698 O O . SER A 1 91 ? 21.725 -0.503 -9.547 1.00 63.09 91 SER A O 1
ATOM 700 N N . ASN A 1 92 ? 21.507 -2.677 -9.018 1.00 78.06 92 ASN A N 1
ATOM 701 C CA . ASN A 1 92 ? 20.878 -3.087 -10.273 1.00 78.06 92 ASN A CA 1
ATOM 702 C C . ASN A 1 92 ? 19.342 -3.029 -10.197 1.00 78.06 92 ASN A C 1
ATOM 704 O O . ASN A 1 92 ? 18.654 -4.035 -10.046 1.00 78.06 92 ASN A O 1
ATOM 708 N N . TRP A 1 93 ? 18.803 -1.815 -10.290 1.00 79.69 93 TRP A N 1
ATOM 709 C CA . TRP A 1 93 ? 17.360 -1.572 -10.215 1.00 79.69 93 TRP A CA 1
ATOM 710 C C . TRP A 1 93 ? 16.579 -2.083 -11.440 1.00 79.69 93 TRP A C 1
ATOM 712 O O . TRP A 1 93 ? 15.378 -2.321 -11.329 1.00 79.69 93 TRP A O 1
ATOM 722 N N . GLY A 1 94 ? 17.229 -2.236 -12.600 1.00 78.31 94 GLY A N 1
ATOM 723 C CA . GLY A 1 94 ? 16.576 -2.703 -13.829 1.00 78.31 94 GLY A CA 1
ATOM 724 C C . GLY A 1 94 ? 16.154 -4.167 -13.726 1.00 78.31 94 GLY A C 1
ATOM 725 O O . GLY A 1 94 ? 15.018 -4.510 -14.04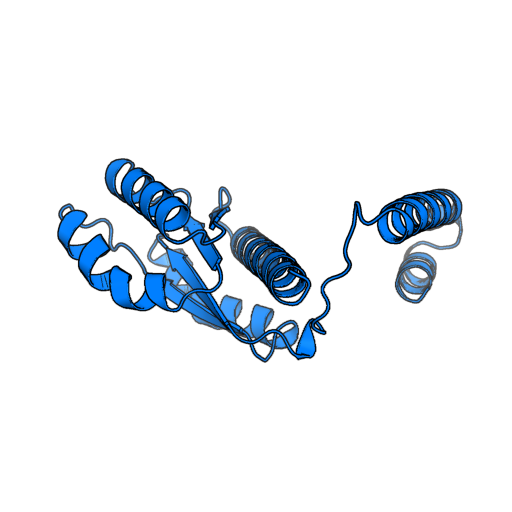7 1.00 78.31 94 GLY A O 1
ATOM 726 N N . ASP A 1 95 ? 17.039 -5.011 -13.197 1.00 82.06 95 ASP A N 1
ATOM 727 C CA . ASP A 1 95 ? 16.747 -6.427 -12.963 1.00 82.06 95 ASP A CA 1
ATOM 728 C C . ASP A 1 95 ? 15.664 -6.600 -11.902 1.00 82.06 95 ASP A C 1
ATOM 730 O O . ASP A 1 95 ? 14.748 -7.395 -12.088 1.00 82.06 95 ASP A O 1
ATOM 734 N N . GLN A 1 96 ? 15.713 -5.797 -10.835 1.00 83.19 96 GLN A N 1
ATOM 735 C CA . GLN A 1 96 ? 14.684 -5.807 -9.794 1.00 83.19 96 GLN A CA 1
ATOM 736 C C . GLN A 1 96 ? 13.300 -5.490 -10.355 1.00 83.19 96 GLN A C 1
ATOM 738 O O . GLN A 1 96 ? 12.343 -6.188 -10.039 1.00 83.19 96 GLN A O 1
ATOM 743 N N . LEU A 1 97 ? 13.184 -4.471 -11.213 1.00 84.56 97 LEU A N 1
ATOM 744 C CA . LEU A 1 97 ? 11.903 -4.149 -11.836 1.00 84.56 97 LEU A CA 1
ATOM 745 C C . LEU A 1 97 ? 11.388 -5.305 -12.700 1.00 84.56 97 LEU A C 1
ATOM 747 O O . LEU A 1 97 ? 10.216 -5.647 -12.601 1.00 84.56 97 LEU A O 1
ATOM 751 N N . ARG A 1 98 ? 12.261 -5.941 -13.493 1.00 85.81 98 ARG A N 1
ATOM 752 C CA . ARG A 1 98 ? 11.872 -7.101 -14.313 1.00 85.81 98 ARG A CA 1
ATOM 753 C C . ARG A 1 98 ? 11.397 -8.281 -13.472 1.00 85.81 98 ARG A C 1
ATOM 755 O O . ARG A 1 98 ? 10.437 -8.935 -13.859 1.00 85.81 98 ARG A O 1
ATOM 762 N N . LEU A 1 99 ? 12.049 -8.546 -12.341 1.00 85.12 99 LEU A N 1
ATOM 763 C CA . LEU A 1 99 ? 11.643 -9.615 -11.425 1.00 85.12 99 LEU A CA 1
ATOM 764 C C . LEU A 1 99 ? 10.277 -9.328 -10.783 1.00 85.12 99 LEU A C 1
ATOM 766 O O . LEU A 1 99 ? 9.480 -10.246 -10.624 1.00 85.12 99 LEU A O 1
ATOM 770 N N . MET A 1 100 ? 9.978 -8.059 -10.488 1.00 89.81 100 MET A N 1
ATOM 771 C CA . MET A 1 100 ? 8.694 -7.642 -9.908 1.00 89.81 100 MET A CA 1
ATOM 772 C C . MET A 1 100 ? 7.544 -7.565 -10.923 1.00 89.81 100 MET A C 1
ATOM 774 O O . MET A 1 100 ? 6.394 -7.418 -10.517 1.00 89.81 100 MET A O 1
ATOM 778 N N . GLU A 1 101 ? 7.808 -7.654 -12.229 1.00 89.06 101 GLU A N 1
ATOM 779 C CA . GLU A 1 101 ? 6.791 -7.452 -13.272 1.00 89.06 101 GLU A CA 1
ATOM 780 C C . GLU A 1 101 ? 5.629 -8.456 -13.159 1.00 89.06 101 GLU A C 1
ATOM 782 O O . GLU A 1 101 ? 4.465 -8.088 -13.327 1.00 89.06 101 GLU A O 1
ATOM 787 N N . GLY A 1 102 ? 5.929 -9.711 -12.803 1.00 88.56 102 GLY A N 1
ATOM 788 C CA . GLY A 1 102 ? 4.913 -10.741 -12.578 1.00 88.56 102 GLY A CA 1
ATOM 789 C C . GLY A 1 102 ? 3.951 -10.376 -11.444 1.00 88.56 102 GLY A C 1
ATOM 790 O O . GLY A 1 102 ? 2.735 -10.453 -11.619 1.00 88.56 102 GLY A O 1
ATOM 791 N N . GLU A 1 103 ? 4.477 -9.901 -10.314 1.00 91.44 103 GLU A N 1
ATOM 792 C CA . GLU A 1 103 ? 3.654 -9.458 -9.183 1.00 91.44 103 GLU A CA 1
ATOM 793 C C . GLU A 1 103 ? 2.902 -8.162 -9.501 1.00 91.44 103 GLU A C 1
ATOM 795 O O . GLU A 1 103 ? 1.713 -8.064 -9.207 1.00 91.44 103 GLU A O 1
ATOM 800 N N . LEU A 1 104 ? 3.542 -7.198 -10.172 1.00 92.44 104 LEU A N 1
ATOM 801 C CA . LEU A 1 104 ? 2.898 -5.953 -10.606 1.00 92.44 104 LEU A CA 1
ATOM 802 C C . LEU A 1 104 ? 1.689 -6.215 -11.511 1.00 92.44 104 LEU A C 1
ATOM 804 O O . LEU A 1 104 ? 0.666 -5.559 -11.349 1.00 92.44 104 LEU A O 1
ATOM 808 N N . SER A 1 105 ? 1.776 -7.195 -12.416 1.00 90.50 105 SER A N 1
ATOM 809 C CA . SER A 1 105 ? 0.670 -7.553 -13.318 1.00 90.50 105 SER A CA 1
ATOM 810 C C . SER A 1 105 ? -0.538 -8.180 -12.610 1.00 90.50 105 SER A C 1
ATOM 812 O O . SER A 1 105 ? -1.657 -8.121 -13.114 1.00 90.50 105 SER A O 1
ATOM 814 N N . ARG A 1 106 ? -0.317 -8.790 -11.439 1.00 90.75 106 ARG A N 1
ATOM 815 C CA . ARG A 1 106 ? -1.349 -9.460 -10.632 1.00 90.75 106 ARG A CA 1
ATOM 816 C C . ARG A 1 106 ? -1.853 -8.598 -9.479 1.00 90.75 106 ARG A C 1
ATOM 818 O O . ARG A 1 106 ? -2.895 -8.901 -8.894 1.00 90.75 106 ARG A O 1
ATOM 825 N N . ALA A 1 107 ? -1.093 -7.572 -9.114 1.00 94.88 107 ALA A N 1
ATOM 826 C CA . ALA A 1 107 ? -1.429 -6.682 -8.026 1.00 94.88 107 ALA A CA 1
ATOM 827 C C . ALA A 1 107 ? -2.719 -5.915 -8.332 1.00 94.88 107 ALA A C 1
ATOM 829 O O . ALA A 1 107 ? -3.027 -5.561 -9.465 1.00 94.88 107 ALA A O 1
ATOM 830 N N . ARG A 1 108 ? -3.472 -5.646 -7.271 1.00 94.31 108 ARG A N 1
ATOM 831 C CA . ARG A 1 108 ? -4.631 -4.749 -7.249 1.00 94.31 108 ARG A CA 1
ATOM 832 C C . ARG A 1 108 ? -4.241 -3.358 -6.766 1.00 94.31 108 ARG A C 1
ATOM 834 O O . ARG A 1 108 ? -4.891 -2.391 -7.134 1.00 94.31 108 ARG A O 1
ATOM 841 N N . ALA A 1 109 ? -3.174 -3.258 -5.973 1.00 96.00 109 ALA A N 1
ATOM 842 C CA . ALA A 1 109 ? -2.561 -1.997 -5.579 1.00 96.00 109 ALA A CA 1
ATOM 843 C C . ALA A 1 109 ? -1.083 -2.175 -5.217 1.00 96.00 109 ALA A C 1
ATOM 845 O O . ALA A 1 109 ? -0.634 -3.282 -4.905 1.00 96.00 109 ALA A O 1
ATOM 846 N N . VAL A 1 110 ? -0.349 -1.061 -5.186 1.00 97.50 110 VAL A N 1
ATOM 847 C CA . VAL A 1 110 ? 1.063 -1.022 -4.780 1.00 97.50 110 VAL A CA 1
ATOM 848 C C . VAL A 1 110 ? 1.283 -0.037 -3.636 1.00 97.50 110 VAL A C 1
ATOM 850 O O . VAL A 1 110 ? 0.828 1.104 -3.673 1.00 97.50 110 VAL A O 1
ATOM 853 N N . VAL A 1 111 ? 2.060 -0.433 -2.636 1.00 97.31 111 VAL A N 1
ATOM 854 C CA . VAL A 1 111 ? 2.601 0.464 -1.613 1.00 97.31 111 VAL A CA 1
ATOM 855 C C . VAL A 1 111 ? 4.090 0.643 -1.863 1.00 97.31 111 VAL A C 1
ATOM 857 O O . VAL A 1 111 ? 4.852 -0.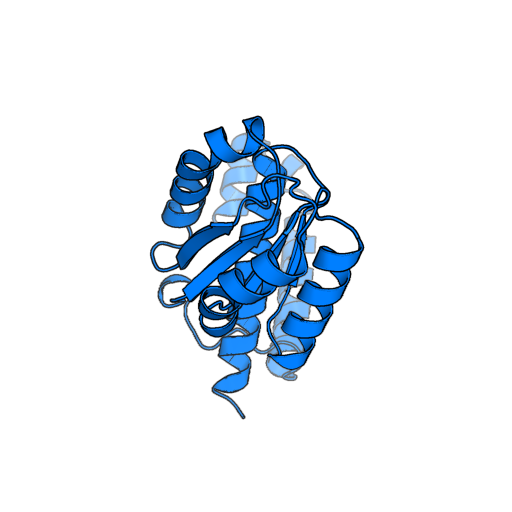318 -1.869 1.00 97.31 111 VAL A O 1
ATOM 860 N N . ILE A 1 112 ? 4.531 1.885 -2.045 1.00 95.62 112 ILE A N 1
ATOM 861 C CA . ILE A 1 112 ? 5.937 2.222 -2.279 1.00 95.62 112 ILE A CA 1
ATOM 862 C C . ILE A 1 112 ? 6.508 2.850 -1.008 1.00 95.62 112 ILE A C 1
ATOM 864 O O . ILE A 1 112 ? 6.121 3.955 -0.617 1.00 95.62 112 ILE A O 1
ATOM 868 N N . MET A 1 113 ? 7.449 2.161 -0.366 1.00 93.00 113 MET A N 1
ATOM 869 C CA . MET A 1 113 ? 8.124 2.643 0.840 1.00 93.00 113 MET A CA 1
ATOM 870 C C . MET A 1 113 ? 9.039 3.836 0.542 1.00 93.00 113 MET A C 1
ATOM 872 O O . MET A 1 113 ? 9.638 3.941 -0.531 1.00 93.00 113 MET A O 1
ATOM 876 N N . ARG A 1 114 ? 9.228 4.716 1.536 1.00 84.38 114 ARG A N 1
ATOM 877 C CA . ARG A 1 114 ? 10.117 5.891 1.441 1.00 84.38 114 ARG A CA 1
ATOM 878 C C . ARG A 1 114 ? 11.520 5.561 0.917 1.00 84.38 114 ARG A C 1
ATOM 880 O O . ARG A 1 114 ? 12.076 6.351 0.162 1.00 84.38 114 ARG A O 1
ATOM 887 N N . TYR A 1 115 ? 12.094 4.431 1.329 1.00 77.38 115 TYR A N 1
ATOM 888 C CA . TYR A 1 115 ? 13.492 4.084 1.042 1.00 77.38 115 TYR A CA 1
ATOM 889 C C . TYR A 1 115 ? 13.716 3.375 -0.304 1.00 77.38 115 TYR A C 1
ATOM 891 O O . TYR A 1 115 ? 14.767 2.774 -0.517 1.00 77.38 115 TYR A O 1
ATOM 899 N N . VAL A 1 116 ? 12.765 3.457 -1.237 1.00 83.38 116 VAL A N 1
ATOM 900 C CA . VAL A 1 116 ? 12.978 2.986 -2.610 1.00 83.38 116 VAL A CA 1
ATOM 901 C C . VAL A 1 116 ? 13.897 3.957 -3.359 1.00 83.38 116 VAL A C 1
ATOM 903 O O . VAL A 1 116 ? 13.669 5.168 -3.374 1.00 83.38 116 VAL A O 1
ATOM 906 N N . ARG A 1 117 ? 14.938 3.424 -4.016 1.00 80.06 117 ARG A N 1
ATOM 907 C CA . ARG A 1 117 ? 15.895 4.221 -4.805 1.00 80.06 117 ARG A CA 1
ATOM 908 C C . ARG A 1 117 ? 15.158 5.074 -5.837 1.00 80.06 117 ARG A C 1
ATOM 910 O O . ARG A 1 117 ? 14.276 4.576 -6.528 1.00 80.06 117 ARG A O 1
ATOM 917 N N . THR A 1 118 ? 15.576 6.326 -6.017 1.00 85.25 118 THR A N 1
ATOM 918 C CA . THR A 1 118 ? 14.867 7.313 -6.852 1.00 85.25 118 THR A CA 1
ATOM 919 C C . THR A 1 118 ? 14.530 6.812 -8.258 1.00 85.25 118 THR A C 1
ATOM 921 O O . THR A 1 118 ? 13.409 7.019 -8.715 1.00 85.25 118 THR A O 1
ATOM 924 N N . MET A 1 119 ? 15.466 6.141 -8.941 1.00 88.56 119 MET A N 1
ATOM 925 C CA . MET A 1 119 ? 15.230 5.621 -10.296 1.00 88.56 119 MET A CA 1
ATOM 926 C C . MET A 1 119 ? 14.244 4.454 -10.311 1.00 88.56 119 MET A C 1
ATOM 928 O O . MET A 1 119 ? 13.308 4.475 -11.105 1.00 88.56 119 MET A O 1
ATOM 932 N N . LEU A 1 120 ? 14.388 3.504 -9.381 1.00 88.75 120 LEU A N 1
ATOM 933 C CA . LEU A 1 120 ? 13.430 2.412 -9.217 1.00 88.75 120 LEU A CA 1
ATOM 934 C C . LEU A 1 120 ? 12.036 2.953 -8.884 1.00 88.75 120 LEU A C 1
ATOM 936 O O . LEU A 1 120 ? 11.061 2.584 -9.521 1.00 88.75 120 LEU A O 1
ATOM 940 N N . GLY A 1 121 ? 11.941 3.896 -7.946 1.00 91.06 121 GLY A N 1
ATOM 941 C CA . GLY A 1 121 ? 10.674 4.507 -7.551 1.00 91.06 121 GLY A CA 1
ATOM 942 C C . GLY A 1 121 ? 10.009 5.285 -8.688 1.00 91.06 121 GLY A C 1
ATOM 943 O O . GLY A 1 121 ? 8.791 5.240 -8.826 1.00 91.06 121 GLY A O 1
ATOM 944 N N . LYS A 1 122 ? 10.783 5.980 -9.532 1.00 92.19 122 LYS A N 1
ATOM 945 C CA . LYS A 1 122 ? 10.257 6.618 -10.752 1.00 92.19 122 LYS A CA 1
ATOM 946 C C . LYS A 1 122 ? 9.719 5.578 -11.736 1.00 92.19 122 LYS A C 1
ATOM 948 O O . LYS A 1 122 ? 8.615 5.756 -12.241 1.00 92.19 122 LYS A O 1
ATOM 953 N N . ALA A 1 123 ? 10.473 4.508 -11.978 1.00 92.75 123 ALA A N 1
ATOM 954 C CA . ALA A 1 123 ? 10.069 3.449 -12.896 1.00 92.75 123 ALA A CA 1
ATOM 955 C C . ALA A 1 123 ? 8.815 2.706 -12.404 1.00 92.75 123 ALA A C 1
ATOM 957 O O . ALA A 1 123 ? 7.885 2.521 -13.179 1.00 92.75 123 ALA A O 1
ATOM 958 N N . LEU A 1 124 ? 8.738 2.384 -11.109 1.00 93.75 124 LEU A N 1
ATOM 959 C CA . LEU A 1 124 ? 7.569 1.756 -10.489 1.00 93.75 124 LEU A CA 1
ATOM 960 C C . LEU A 1 124 ? 6.313 2.611 -10.630 1.00 93.75 124 LEU A C 1
ATOM 962 O O . LEU A 1 124 ? 5.287 2.110 -11.072 1.00 93.75 124 LEU A O 1
ATOM 966 N N . ARG A 1 125 ? 6.389 3.909 -10.310 1.00 94.88 125 ARG A N 1
ATOM 967 C CA . ARG A 1 125 ? 5.236 4.814 -10.455 1.00 94.88 125 ARG A CA 1
ATOM 968 C C . ARG A 1 125 ? 4.771 4.905 -11.901 1.00 94.88 125 ARG A C 1
ATOM 970 O O . ARG A 1 125 ? 3.574 4.859 -12.150 1.00 94.88 125 ARG A O 1
ATOM 977 N N . ARG A 1 126 ? 5.716 4.997 -12.844 1.00 94.56 126 ARG A N 1
ATOM 978 C CA . ARG A 1 126 ? 5.408 4.978 -14.276 1.00 94.56 126 ARG A CA 1
ATOM 979 C C . ARG A 1 126 ? 4.703 3.679 -14.670 1.00 94.56 126 ARG A C 1
ATOM 981 O O . ARG A 1 126 ? 3.678 3.750 -15.332 1.00 94.56 126 ARG A O 1
ATOM 988 N N . ARG A 1 127 ? 5.205 2.520 -14.230 1.00 93.81 127 ARG A N 1
ATOM 989 C CA . ARG A 1 127 ? 4.563 1.228 -14.504 1.00 93.81 127 ARG A CA 1
ATOM 990 C C . ARG A 1 127 ? 3.173 1.120 -13.898 1.00 93.81 127 ARG A C 1
ATOM 992 O O . ARG A 1 127 ? 2.264 0.663 -14.574 1.00 93.81 127 ARG A O 1
ATOM 999 N N . CYS A 1 128 ? 2.987 1.599 -12.671 1.00 94.31 128 CYS A N 1
ATOM 1000 C CA . CYS A 1 128 ? 1.665 1.641 -12.053 1.00 94.31 128 CYS A CA 1
ATOM 1001 C C . CYS A 1 128 ? 0.695 2.492 -12.888 1.00 94.31 128 CYS A C 1
ATOM 1003 O O . CYS A 1 128 ? -0.412 2.052 -13.153 1.00 94.31 128 CYS A O 1
ATOM 1005 N N . SER A 1 129 ? 1.124 3.664 -13.377 1.00 93.19 129 SER A N 1
ATOM 1006 C CA . SER A 1 129 ? 0.315 4.473 -14.300 1.00 93.19 129 SER A CA 1
ATOM 1007 C C . SER A 1 129 ? -0.010 3.752 -15.611 1.00 93.19 129 SER A C 1
ATOM 1009 O O . SER A 1 129 ? -1.143 3.833 -16.064 1.00 93.19 129 SER A O 1
ATOM 1011 N N . GLU A 1 130 ? 0.956 3.055 -16.216 1.00 92.94 130 GLU A N 1
ATOM 1012 C CA . GLU A 1 130 ? 0.759 2.298 -17.465 1.00 92.94 130 GLU A CA 1
ATOM 1013 C C . GLU A 1 130 ? -0.230 1.131 -17.301 1.00 92.94 130 GLU A C 1
ATOM 1015 O O . GLU A 1 130 ? -0.934 0.797 -18.247 1.00 92.94 130 GLU A O 1
ATOM 1020 N N . LEU A 1 131 ? -0.289 0.530 -16.109 1.00 90.75 131 LEU A N 1
ATOM 1021 C CA . LEU A 1 131 ? -1.193 -0.572 -15.763 1.00 90.75 131 LEU A CA 1
ATOM 1022 C C . LEU A 1 131 ? -2.510 -0.103 -15.122 1.00 90.75 131 LEU A C 1
ATOM 1024 O O . LEU A 1 131 ? -3.279 -0.936 -14.653 1.00 90.75 131 LEU A O 1
ATOM 1028 N N . GLU A 1 132 ? -2.735 1.212 -15.024 1.00 91.62 132 GLU A N 1
ATOM 1029 C CA . GLU A 1 132 ? -3.850 1.818 -14.273 1.00 91.62 132 GLU A CA 1
ATOM 1030 C C . GLU A 1 132 ? -3.959 1.322 -12.815 1.00 91.62 132 GLU A C 1
ATOM 1032 O O . GLU A 1 132 ? -5.010 1.371 -12.175 1.00 91.62 132 GLU A O 1
ATOM 1037 N N . LEU A 1 133 ? -2.827 0.884 -12.264 1.00 93.00 133 LEU A N 1
ATOM 1038 C CA . LEU A 1 133 ? -2.698 0.285 -10.948 1.00 93.00 133 LEU A CA 1
ATOM 1039 C C . LEU A 1 133 ? -2.550 1.392 -9.890 1.00 93.00 133 LEU A C 1
ATOM 1041 O O . LEU A 1 133 ? -1.606 2.193 -9.955 1.00 93.00 133 LEU A O 1
ATOM 1045 N N . PRO A 1 134 ? -3.438 1.466 -8.886 1.00 94.75 134 PRO A N 1
ATOM 1046 C CA . PRO A 1 134 ? -3.357 2.485 -7.857 1.00 94.75 134 PRO A CA 1
ATOM 1047 C C . PRO A 1 134 ? -2.131 2.226 -6.981 1.00 94.75 134 PRO A C 1
ATOM 1049 O O . PRO A 1 134 ? -1.828 1.089 -6.605 1.00 94.75 134 PRO A O 1
ATOM 1052 N N . TRP A 1 135 ? -1.427 3.298 -6.620 1.00 95.94 135 TRP A N 1
ATOM 1053 C CA . TRP A 1 135 ? -0.279 3.202 -5.729 1.00 95.94 135 TRP A CA 1
ATOM 1054 C C . TRP A 1 135 ? -0.300 4.263 -4.631 1.00 95.94 135 TRP A C 1
ATOM 1056 O O . TRP A 1 135 ? -0.717 5.402 -4.840 1.00 95.94 135 TRP A O 1
ATOM 1066 N N . ILE A 1 136 ? 0.190 3.881 -3.452 1.00 96.56 136 ILE A N 1
ATOM 1067 C CA . ILE A 1 136 ? 0.312 4.729 -2.264 1.00 96.56 136 ILE A CA 1
ATOM 1068 C C . ILE A 1 136 ? 1.785 4.867 -1.881 1.00 96.56 136 ILE A C 1
ATOM 1070 O O . ILE A 1 136 ? 2.542 3.898 -1.868 1.00 96.56 136 ILE A O 1
ATOM 1074 N N . ALA A 1 137 ? 2.207 6.080 -1.522 1.00 95.19 137 ALA A N 1
ATOM 1075 C CA . ALA A 1 137 ? 3.499 6.287 -0.877 1.00 95.19 137 ALA A CA 1
ATOM 1076 C C . ALA A 1 137 ? 3.392 6.017 0.632 1.00 95.19 137 ALA A C 1
ATOM 1078 O O . ALA A 1 137 ? 2.692 6.739 1.340 1.00 95.19 137 ALA A O 1
ATOM 1079 N N . CYS A 1 138 ? 4.158 5.058 1.154 1.00 94.69 138 CYS A N 1
ATOM 1080 C CA . CYS A 1 138 ? 4.348 4.914 2.596 1.00 94.69 138 CYS A CA 1
ATOM 1081 C C . CYS A 1 138 ? 5.535 5.771 3.040 1.00 94.69 138 CYS A C 1
ATOM 1083 O O . CYS A 1 138 ? 6.702 5.382 2.931 1.00 94.69 138 CYS A O 1
ATOM 1085 N N . THR A 1 139 ? 5.235 6.969 3.537 1.00 89.56 139 THR A N 1
ATOM 1086 C CA . THR A 1 139 ? 6.263 7.893 4.023 1.00 89.56 139 THR A CA 1
ATOM 1087 C C . THR A 1 139 ? 6.735 7.536 5.432 1.00 89.56 139 THR A C 1
ATOM 1089 O O . THR A 1 139 ? 7.877 7.812 5.764 1.00 89.56 139 THR A O 1
ATOM 1092 N N . GLY A 1 140 ? 5.934 6.883 6.272 1.00 87.94 140 GLY A N 1
ATOM 1093 C CA . GLY A 1 140 ? 6.387 6.448 7.598 1.00 87.94 140 GLY A CA 1
ATOM 1094 C C . GLY A 1 140 ? 7.310 5.222 7.563 1.00 87.94 140 GLY A C 1
ATOM 1095 O O . GLY A 1 140 ? 7.300 4.451 6.608 1.00 87.94 140 GLY A O 1
ATOM 1096 N N . SER A 1 141 ? 8.098 5.031 8.625 1.00 84.56 141 SER A N 1
ATOM 1097 C CA . SER A 1 141 ? 9.015 3.888 8.779 1.00 84.56 141 SER A CA 1
ATOM 1098 C C . SER A 1 141 ? 8.534 2.821 9.771 1.00 84.56 141 SER A C 1
ATOM 1100 O O . SER A 1 141 ? 9.049 1.707 9.747 1.00 84.56 141 SER A O 1
ATOM 1102 N N . GLY A 1 142 ? 7.569 3.140 10.637 1.00 90.69 142 GLY A N 1
ATOM 1103 C CA . GLY A 1 142 ? 7.051 2.217 11.650 1.00 90.69 142 GLY A CA 1
ATOM 1104 C C . GLY A 1 142 ? 5.895 1.340 11.159 1.00 90.69 142 GLY A C 1
ATOM 1105 O O . GLY A 1 142 ? 5.220 1.673 10.182 1.00 90.69 142 GLY A O 1
ATOM 1106 N N . ARG A 1 143 ? 5.621 0.260 11.905 1.00 92.94 143 ARG A N 1
ATOM 1107 C CA . ARG A 1 143 ? 4.552 -0.720 11.631 1.00 92.94 143 ARG A CA 1
ATOM 1108 C C . ARG A 1 143 ? 3.194 -0.076 11.354 1.00 92.94 143 ARG A C 1
ATOM 1110 O O . ARG A 1 143 ? 2.603 -0.329 10.314 1.00 92.94 143 ARG A O 1
ATOM 1117 N N . ALA A 1 144 ? 2.746 0.822 12.231 1.00 92.31 144 ALA A N 1
ATOM 1118 C CA . ALA A 1 144 ? 1.451 1.492 12.086 1.00 92.31 144 ALA A CA 1
ATOM 1119 C C . ALA A 1 144 ? 1.335 2.311 10.788 1.00 92.31 144 ALA A C 1
ATOM 1121 O O . ALA A 1 144 ? 0.254 2.436 10.225 1.00 92.31 144 ALA A O 1
ATOM 1122 N N . SER A 1 145 ? 2.439 2.879 10.296 1.00 93.94 145 SER A N 1
ATOM 1123 C CA . SER A 1 145 ? 2.422 3.616 9.031 1.00 93.94 145 SER A CA 1
ATOM 1124 C C . SER A 1 145 ? 2.353 2.689 7.824 1.00 93.94 145 SER A C 1
ATOM 1126 O O . SER A 1 145 ? 1.675 3.032 6.862 1.00 93.94 145 SER A O 1
ATOM 1128 N N . MET A 1 146 ? 3.004 1.525 7.889 1.00 94.94 146 MET A N 1
ATOM 1129 C CA . MET A 1 146 ? 2.916 0.507 6.839 1.00 94.94 146 MET A CA 1
ATOM 1130 C C . MET A 1 146 ? 1.502 -0.073 6.753 1.00 94.94 146 MET A C 1
ATOM 1132 O O . MET A 1 146 ? 0.936 -0.086 5.667 1.00 94.94 146 MET A O 1
ATOM 1136 N N . VAL A 1 147 ? 0.903 -0.445 7.892 1.00 96.06 147 VAL A N 1
ATOM 1137 C CA . VAL A 1 147 ? -0.485 -0.942 7.964 1.00 96.06 147 VAL A CA 1
ATOM 1138 C C . VAL A 1 147 ? -1.456 0.065 7.343 1.00 96.06 147 VAL A C 1
ATOM 1140 O O . VAL A 1 147 ? -2.142 -0.267 6.383 1.00 96.06 147 VAL A O 1
ATOM 1143 N N . ARG A 1 148 ? -1.419 1.332 7.779 1.00 95.00 148 ARG A N 1
ATOM 1144 C CA . ARG A 1 148 ? -2.287 2.381 7.214 1.00 95.00 148 ARG A CA 1
ATOM 1145 C C . ARG A 1 148 ? -2.100 2.578 5.711 1.00 95.00 148 ARG A C 1
ATOM 1147 O O . ARG A 1 148 ? -3.068 2.819 5.000 1.00 95.00 148 ARG A O 1
ATOM 1154 N N . ALA A 1 149 ? -0.862 2.517 5.218 1.00 96.69 149 ALA A N 1
ATOM 1155 C CA . ALA A 1 149 ? -0.596 2.659 3.789 1.00 96.69 149 ALA A CA 1
ATOM 1156 C C . ALA A 1 149 ? -1.161 1.478 2.981 1.00 96.69 149 ALA A C 1
ATOM 1158 O O . ALA A 1 149 ? -1.673 1.687 1.884 1.00 96.69 149 ALA A O 1
ATOM 1159 N N . ILE A 1 150 ? -1.096 0.260 3.530 1.00 96.56 150 ILE A N 1
ATOM 1160 C CA . ILE A 1 150 ? -1.686 -0.943 2.931 1.00 96.56 150 ILE A CA 1
ATOM 1161 C C . ILE A 1 150 ? -3.213 -0.841 2.920 1.00 96.56 150 ILE A C 1
ATOM 1163 O O . ILE A 1 150 ? -3.813 -1.013 1.864 1.00 96.56 150 ILE A O 1
ATOM 1167 N N . GLU A 1 151 ? -3.842 -0.479 4.038 1.00 94.81 151 GLU A N 1
ATOM 1168 C CA . GLU A 1 151 ? -5.297 -0.277 4.119 1.00 94.81 151 GLU A CA 1
ATOM 1169 C C . GLU A 1 151 ? -5.778 0.772 3.107 1.00 94.81 151 GLU A C 1
ATOM 1171 O O . GLU A 1 151 ? -6.747 0.554 2.381 1.00 94.81 151 GLU A O 1
ATOM 1176 N N . GLN A 1 152 ? -5.065 1.895 2.986 1.00 94.25 152 GLN A N 1
ATOM 1177 C CA . GLN A 1 152 ? -5.372 2.916 1.981 1.00 94.25 152 GLN A CA 1
ATOM 1178 C C . GLN A 1 152 ? -5.252 2.385 0.549 1.00 94.25 152 GLN A C 1
ATOM 1180 O O . GLN A 1 152 ? -6.081 2.720 -0.298 1.00 94.25 152 GLN A O 1
ATOM 1185 N N . ALA A 1 153 ? -4.243 1.559 0.269 1.00 95.38 153 ALA A N 1
ATOM 1186 C CA . ALA A 1 153 ? -4.066 0.940 -1.039 1.00 95.38 153 ALA A CA 1
ATOM 1187 C C . ALA A 1 153 ? -5.214 -0.035 -1.363 1.00 95.38 153 ALA A C 1
ATOM 1189 O O . ALA A 1 153 ? -5.753 0.015 -2.470 1.00 95.38 153 ALA A O 1
ATOM 1190 N N . ILE A 1 154 ? -5.640 -0.848 -0.388 1.00 93.38 154 ILE A N 1
ATOM 1191 C CA . ILE A 1 154 ? -6.796 -1.748 -0.509 1.00 93.38 154 ILE A CA 1
ATOM 1192 C C . ILE A 1 154 ? -8.064 -0.951 -0.819 1.00 93.38 154 ILE A C 1
ATOM 1194 O O . ILE A 1 154 ? -8.751 -1.250 -1.791 1.00 93.38 154 ILE A O 1
ATOM 1198 N N . LEU A 1 155 ? -8.344 0.109 -0.056 1.00 89.94 155 LEU A N 1
ATOM 1199 C CA . LEU A 1 155 ? -9.537 0.938 -0.249 1.00 89.94 155 LEU A CA 1
ATOM 1200 C C . LEU A 1 155 ? -9.580 1.612 -1.628 1.00 89.94 155 LEU A C 1
ATOM 1202 O O . LEU A 1 155 ? -10.650 1.719 -2.229 1.00 89.94 155 LEU A O 1
ATOM 1206 N N . LEU A 1 156 ? -8.433 2.059 -2.150 1.00 89.88 156 LEU A N 1
ATOM 1207 C CA . LEU A 1 156 ? -8.362 2.627 -3.499 1.00 89.88 156 LEU A CA 1
ATOM 1208 C C . LEU A 1 156 ? -8.658 1.585 -4.578 1.00 89.88 156 LEU A C 1
ATOM 1210 O O . LEU A 1 156 ? -9.446 1.861 -5.484 1.00 89.88 156 LEU A O 1
ATOM 1214 N N . ALA A 1 157 ? -8.066 0.398 -4.466 1.00 89.81 157 ALA A N 1
ATOM 1215 C CA . ALA A 1 157 ? -8.307 -0.688 -5.409 1.00 89.81 157 ALA A CA 1
ATOM 1216 C C . ALA A 1 157 ? -9.749 -1.197 -5.348 1.00 89.81 157 ALA A C 1
ATOM 1218 O O . ALA A 1 157 ? -10.376 -1.426 -6.381 1.00 89.81 157 ALA A O 1
ATOM 1219 N N . TRP A 1 158 ? -10.301 -1.313 -4.142 1.00 85.94 158 TRP A N 1
ATOM 1220 C CA . TRP A 1 158 ? -11.694 -1.674 -3.915 1.00 85.94 158 TRP A CA 1
ATOM 1221 C C . TRP A 1 158 ? -12.646 -0.681 -4.592 1.00 85.94 158 TRP A C 1
ATOM 1223 O O . TRP A 1 158 ? -13.550 -1.078 -5.330 1.00 85.94 158 TRP A O 1
ATOM 1233 N N . ARG A 1 159 ? -12.383 0.625 -4.450 1.00 81.50 159 ARG A N 1
ATOM 1234 C CA . ARG A 1 159 ? -13.166 1.671 -5.119 1.00 81.50 159 ARG A CA 1
ATOM 1235 C C . ARG A 1 159 ? -13.083 1.595 -6.643 1.00 81.50 159 ARG A C 1
ATOM 1237 O O . ARG A 1 159 ? -14.102 1.768 -7.303 1.00 81.50 159 ARG A O 1
ATOM 1244 N N . GLN A 1 160 ? -11.905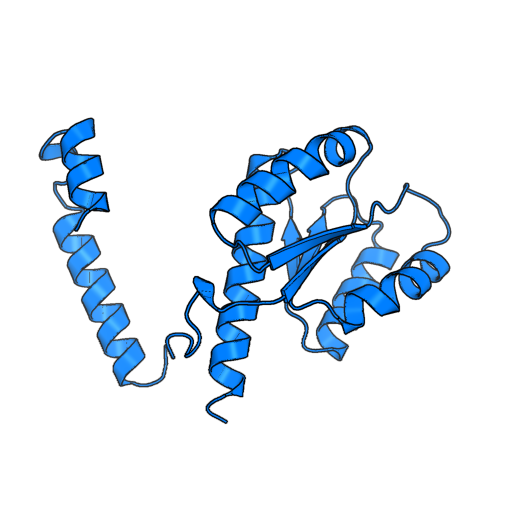 1.335 -7.206 1.00 80.56 160 GLN A N 1
ATOM 1245 C CA . GLN A 1 160 ? -11.757 1.158 -8.655 1.00 80.56 160 GLN A CA 1
ATOM 1246 C C . GLN A 1 160 ? -12.498 -0.084 -9.168 1.00 80.56 160 GLN A C 1
ATOM 1248 O O . GLN A 1 160 ? -13.168 0.000 -10.196 1.00 80.56 160 GLN A O 1
ATOM 1253 N N . GLY A 1 161 ? -12.447 -1.201 -8.434 1.00 70.44 161 GLY A N 1
ATOM 1254 C CA . GLY A 1 161 ? -13.172 -2.427 -8.782 1.00 70.44 161 GLY A CA 1
ATOM 1255 C C . GLY A 1 161 ? -14.691 -2.238 -8.833 1.00 70.44 161 GLY A C 1
ATOM 1256 O O . GLY A 1 161 ? -15.341 -2.761 -9.733 1.00 70.44 161 GLY A O 1
ATOM 1257 N N . GLY A 1 162 ? -15.249 -1.428 -7.927 1.00 61.62 162 GLY A N 1
ATOM 1258 C CA . GLY A 1 162 ? -16.670 -1.069 -7.955 1.00 61.62 162 GLY A CA 1
ATOM 1259 C C . GLY A 1 162 ? -17.075 -0.197 -9.151 1.00 61.62 162 GLY A C 1
ATOM 1260 O O . GLY A 1 162 ? -18.190 -0.322 -9.643 1.00 61.62 162 GLY A O 1
ATOM 1261 N N . MET A 1 163 ? -16.178 0.658 -9.658 1.00 55.66 163 MET A N 1
ATOM 1262 C CA . MET A 1 163 ? -16.460 1.472 -10.851 1.00 55.66 163 MET A CA 1
ATOM 1263 C C . MET A 1 163 ? -16.384 0.659 -12.149 1.00 55.66 163 MET A C 1
ATOM 1265 O O . MET A 1 163 ? -17.167 0.903 -13.060 1.00 55.66 163 MET A O 1
ATOM 1269 N N . ALA A 1 164 ? -15.470 -0.313 -12.234 1.00 56.66 164 ALA A N 1
ATOM 1270 C CA . ALA A 1 164 ? -15.286 -1.137 -13.431 1.00 56.66 164 ALA A CA 1
ATOM 1271 C C . ALA A 1 164 ? -16.490 -2.049 -13.739 1.00 56.66 164 ALA A C 1
ATOM 1273 O O . ALA A 1 164 ? -16.689 -2.432 -14.885 1.00 56.66 164 ALA A O 1
ATOM 1274 N N . LEU A 1 165 ? -17.304 -2.384 -12.733 1.00 49.31 165 LEU A N 1
ATOM 1275 C CA . LEU A 1 165 ? -18.512 -3.205 -12.886 1.00 49.31 165 LEU A CA 1
ATOM 1276 C C . LEU A 1 165 ? -19.762 -2.394 -13.271 1.00 49.31 165 LEU A C 1
ATOM 1278 O O . LEU A 1 165 ? -20.839 -2.971 -13.403 1.00 49.31 165 LEU A O 1
ATOM 1282 N N . HIS A 1 166 ? -19.667 -1.066 -13.371 1.00 46.84 166 HIS A N 1
ATOM 1283 C CA . HIS A 1 166 ? -20.792 -0.168 -13.683 1.00 46.84 166 HIS A CA 1
ATOM 1284 C C . HIS A 1 166 ? -20.598 0.609 -14.998 1.00 46.84 166 HIS A C 1
ATOM 1286 O O . HIS A 1 166 ? -21.418 1.473 -15.311 1.00 46.84 166 HIS A O 1
ATOM 1292 N N . GLY A 1 167 ? -19.514 0.330 -15.731 1.00 39.56 167 GLY A N 1
ATOM 1293 C CA . GLY A 1 167 ? -19.182 0.932 -17.027 1.00 39.56 167 GLY A CA 1
ATOM 1294 C C . GLY A 1 167 ? -19.574 0.068 -18.215 1.00 39.56 167 GLY A C 1
ATOM 1295 O O . GLY A 1 167 ? -19.613 -1.172 -18.056 1.00 39.56 167 GLY A O 1
#

Secondary structure (DSSP, 8-state):
-HHHHHHHHHHHHHHHTTHHHHHHHHHHHHHHHHHTTSS---SS-GGG--EEEEEE---HHHHTTHHHHHHHHHHH-TTEEEEEE--TT-S-HHHHHHHHHHHHHHEEEEEEETTS-HHHHHHHHHHHHHTT--EEEE---SHHHHHHHHHHHHHHHHHHHHHHT--

pLDDT: mean 83.08, std 12.84, range [39.56, 97.5]

Foldseek 3Di:
DVVLVVQCVVPNPVSCVPVVVVVVVVVVVQVVCCVVVVDVDFPADLQRDAAEEEEEEADPVVVVCQVVLQVVVCVRRVRYHYHYHHPVPDPCLVVSVVVCVVVLLGGLAYEYEPPDDPVNVVVVVVSCVVNVHHYFYQDDRDSVSSSVRRVVRSVVSSSVNSVVVVD

Radius of gyration: 18.92 Å; chains: 1; bounding box: 50×30×46 Å

Sequence (167 aa):
EALLEDIRALGGDEAVAGLDARLAQYRQVFERRSQSGLVVPPSVDPADFYGLVLVIGGNETQAQQDAAIADSIKEQWPNVTIVFERTGWNSNWGDQLRLMEGELSRARAVVIMRYVRTMLGKALRRRCSELELPWIACTGSGRASMVRAIEQAILLAWRQGGMALHG

=== Feature glossary ===
Feature key, reading from the visual/contextual features back to the raw sequence:

Rendered structure images. Six rendered views show the 3D structure from the faces of a cube — i.e. along ±x, ±y, ±z. Rendering representation is drawn randomly per protein from cartoon (secondary-structure ribbons), sticks (backbone bonds), or molecular surface; coloring is either N→C rainbow (blue at the N-terminus through red at the C-terminus) or one color per chain.

Contact-map, Ramachandran, and PAE plots. The contact map is a binary N×N matrix image: pixel (i, j) is dark where Cα_i and Cα_j are within 8 Å and |i−j|>4. Because the |i−j|>4 filter removes local helical contacts, off-diagonal stripes parallel to the main diagonal indicate parallel β-sheets; stripes perpendicular to it indicate antiparallel β-sheets. The Ramachandran plot scatters every residue's (φ, ψ) pair against the sterically allowed regions. The PAE heatmap renders the predicted-aligned-error matrix.

InterPro / GO / CATH / organism. Database cross-references. InterPro integrates a dozen domain/family signature databases into unified entries with residue-range hits. GO terms attach function/process/location labels with evidence codes. CATH codes position the fold in a four-level structural taxonomy. Organism is the NCBI-taxonomy species name.

Nearest PDB structures. The Foldseek neighbor list gives the closest experimentally determined structures in the PDB, ranked by structural alignment. TM-score near 1 means near-identical fold; near 0.3 means only rough topology match. This is how one finds what a novel AlphaFold prediction most resembles in the solved-structure universe.

Predicted aligned error. PAE(i, j) answers: if I align the predicted and true structures on residue i, how far off (in Å) do I expect residue j to be? A block-diagonal PAE matrix with low values on the blocks and high values off-diagonal is the signature of a multi-domain protein with confidently predicted domains but uncertain inter-domain orientation.

Solvent-accessible surface area. Accessible surface area quantifies burial. A residue with SASA near zero is packed into the hydrophobic core; one with SASA >100 Å² sits on the surface. Computed here via the Shrake–Rupley numerical algorithm with a 1.4 Å probe.

B-factor. B-factor (Debye–Waller factor) reflects atomic displacement in the crystal lattice. It is an experimental observable (units Å²), not a prediction; low values mean the atom is pinned down, high values mean it moves or is heterogeneous across the crystal.

pLDDT. For AlphaFold models, the B-factor field carries pLDDT — the model's own estimate of local accuracy on a 0–100 scale. Regions with pLDDT<50 should be treated as essentially unmodeled; they often correspond to intrinsically disordered segments.

Backbone torsions (φ/ψ). φ (phi) and ψ (psi) are the two rotatable backbone dihedrals per residue: φ is the C(i-1)–N–Cα–C torsion, ψ is the N–Cα–C–N(i+1) torsion, both in degrees on (−180°, 180°]. α-helical residues cluster near (−60°, −45°); β-strand residues near (−120°, +130°). A Ramachandran plot is simply a scatter of (φ, ψ) for every residue.

Radius of gyration, Cα contacts, bounding box. Radius of gyration (Rg) is the root-mean-square distance of Cα atoms from their centroid — a single number for overall size and compactness. A globular domain of N residues has Rg ≈ 2.2·N^0.38 Å; an extended or disordered chain has a much larger Rg. The Cα contact count is the number of residue pairs whose Cα atoms are within 8 Å and are more than four positions apart in sequence — a standard proxy for tertiary packing density. The bounding box is the smallest axis-aligned box enclosing all Cα atoms.

Secondary structure (3-state, P-SEA). Three-state secondary structure (P-SEA) collapses the eight DSSP classes into helix (a), strand (b), and coil (c). P-SEA assigns these from Cα geometry alone — distances and angles — without requiring backbone oxygens, so it works on any Cα trace.

Secondary structure (8-state, DSSP). DSSP 8-state secondary structure assigns each residue one of H (α-helix), G (3₁₀-helix), I (π-helix), E (extended β-strand), B (isolated β-bridge), T (hydrogen-bonded turn), S (bend), or '-' (coil). The assignment is computed from backbone hydrogen-bond geometry via the Kabsch–Sander algorithm.

Foldseek 3Di. A 3Di character summarizes, for each residue, the relative orientation of the Cα frame of its nearest spatial neighbor. Because it encodes fold topology rather than chemistry, 3Di alignments detect remote structural similarity that sequence alignment misses.

mmCIF coordinates. The mmCIF block holds the 3D Cartesian coordinates of each backbone atom (N, Cα, C, O) in ångströms. mmCIF is the PDB's canonical archive format — a tagged-loop text representation of the atomic model.

Sequence. Sequence gives the chain of amino acids in standard one-letter code (A=alanine, C=cysteine, …, Y=tyrosine), read N→C. It is the only feature that is directly encoded by the gene; all structural features are derived from the folded form of this sequence.